Protein AF-A0A522AX74-F1 (afdb_monomer_lite)

Secondary structure (DSSP, 8-state):
-EEEEEESSHHHHHHHHHHHHHHHHHTT-TT-EEPPPEE--HHHHTSHHHHHHHHHHHHTSS-SEEEEE---TTS-HHHHHHHHHHHHHHHHTTS-EEEE--SS-TTHHHHHTGGGGTTSTTB-TT----SSTTS-S-HHHHHHTTBPTT----TT-

Sequence (157 aa):
MNIQPIVEGHGEVEALPLLLRRLGSEGGVYSLGVNSPIRRKRSELVQEGPLRKAVRLALLQQCSGILILFDCDDDCPKTLAPDIARWARSEAGGTPCEVVIPKREYEAWFLATIESLRGKRGIRNDAVSHPSPETPRDAKGQLEERMLPGSSYAPTA

Foldseek 3Di:
DEEAEEEEDPLCQPQVQVVVCVVCVVVVNNPYHYDRYHYDHPVQLQDLPSVLVNLVVSLVDPHQAYEYEYECAPHDCVVRQVVSVVSSVVSNVPRHYHYDYQQRDPLLVCLQVVCVCDPHQQFHPPQDHDPRSSPDNPSQVVSVVRGDPPGGDDSRD

Structure (mmCIF, N/CA/C/O backbone):
data_AF-A0A522AX74-F1
#
_entry.id   AF-A0A522AX74-F1
#
loop_
_atom_site.group_PDB
_atom_site.id
_atom_site.type_symbol
_atom_site.label_atom_id
_atom_site.label_alt_id
_atom_site.label_comp_id
_atom_site.label_asym_id
_atom_site.label_entity_id
_atom_site.label_seq_id
_atom_site.pdbx_PDB_ins_code
_atom_site.Cartn_x
_atom_site.Cartn_y
_atom_site.Cartn_z
_atom_site.occupancy
_atom_site.B_iso_or_equiv
_atom_site.auth_seq_id
_atom_site.auth_comp_id
_atom_site.auth_asym_id
_atom_site.auth_atom_id
_atom_site.pdbx_PDB_model_num
ATOM 1 N N . MET A 1 1 ? -19.915 -4.139 1.717 1.00 83.94 1 MET A N 1
ATOM 2 C CA . MET A 1 1 ? -18.874 -4.071 2.767 1.00 83.94 1 MET A CA 1
ATOM 3 C C . MET A 1 1 ? -17.859 -3.045 2.311 1.00 83.94 1 MET A C 1
ATOM 5 O O . MET A 1 1 ? -17.448 -3.149 1.161 1.00 83.94 1 MET A O 1
ATOM 9 N N . ASN A 1 2 ? -17.496 -2.073 3.153 1.00 94.31 2 ASN A N 1
ATOM 10 C CA . ASN A 1 2 ? -16.555 -1.019 2.762 1.00 94.31 2 ASN A CA 1
ATOM 11 C C . ASN A 1 2 ? -15.254 -1.135 3.551 1.00 94.31 2 ASN A C 1
ATOM 13 O O . ASN A 1 2 ? -15.291 -1.206 4.779 1.00 94.31 2 ASN A O 1
ATOM 17 N N . ILE A 1 3 ? -14.120 -1.122 2.858 1.00 97.38 3 ILE A N 1
ATOM 18 C CA . ILE A 1 3 ? -12.804 -0.958 3.480 1.00 97.38 3 ILE A CA 1
ATOM 19 C C . ILE A 1 3 ? -12.494 0.536 3.545 1.00 97.38 3 ILE A C 1
ATOM 21 O O . ILE A 1 3 ? -12.692 1.246 2.556 1.00 97.38 3 ILE A O 1
ATOM 25 N N . GLN A 1 4 ? -11.997 1.003 4.690 1.00 98.44 4 GLN A N 1
ATOM 26 C CA . GLN A 1 4 ? -11.427 2.337 4.850 1.00 98.44 4 GLN A CA 1
ATOM 27 C C . GLN A 1 4 ? -9.897 2.263 4.789 1.00 98.44 4 GLN A C 1
ATOM 29 O O . GLN A 1 4 ? -9.276 1.815 5.757 1.00 98.44 4 GLN A O 1
ATOM 34 N N . PRO A 1 5 ? -9.264 2.709 3.691 1.00 98.44 5 PRO A N 1
ATOM 35 C CA . PRO A 1 5 ? -7.815 2.723 3.612 1.00 98.44 5 PRO A CA 1
ATOM 36 C C . PRO A 1 5 ? -7.219 3.901 4.391 1.00 98.44 5 PRO A C 1
ATOM 38 O O . PRO A 1 5 ? -7.795 4.996 4.426 1.00 98.44 5 PRO A O 1
ATOM 41 N N . ILE A 1 6 ? -6.043 3.684 4.970 1.00 98.56 6 ILE A N 1
ATOM 42 C CA . ILE A 1 6 ? -5.129 4.710 5.475 1.00 98.56 6 ILE A CA 1
ATOM 43 C C . ILE A 1 6 ? -3.815 4.525 4.717 1.00 98.56 6 ILE A C 1
ATOM 45 O O . ILE A 1 6 ? -3.256 3.431 4.748 1.00 98.56 6 ILE A O 1
ATOM 49 N N . VAL A 1 7 ? -3.343 5.565 4.030 1.00 98.00 7 VAL A N 1
ATOM 50 C CA . VAL A 1 7 ? -2.175 5.482 3.136 1.00 98.00 7 VAL A CA 1
ATOM 51 C C . VAL A 1 7 ? -1.161 6.594 3.371 1.00 98.00 7 VAL A C 1
ATOM 53 O O . VAL A 1 7 ? -1.492 7.629 3.956 1.00 98.00 7 VAL A O 1
ATOM 56 N N . GLU A 1 8 ? 0.068 6.395 2.897 1.00 94.69 8 GLU A N 1
ATOM 57 C CA . GLU A 1 8 ? 1.145 7.378 3.019 1.00 94.69 8 GLU A CA 1
ATOM 58 C C . GLU A 1 8 ? 1.173 8.431 1.901 1.00 94.69 8 GLU A C 1
ATOM 60 O O . GLU A 1 8 ? 1.031 9.645 2.133 1.00 94.69 8 GLU A O 1
ATOM 65 N N . GLY A 1 9 ? 1.437 7.971 0.682 1.00 88.12 9 GLY A N 1
ATOM 66 C CA . GLY A 1 9 ? 1.732 8.835 -0.444 1.00 88.12 9 GLY A CA 1
ATOM 67 C C . GLY A 1 9 ? 0.476 9.261 -1.192 1.00 88.12 9 GLY A C 1
ATOM 68 O O . GLY A 1 9 ? -0.654 8.872 -0.890 1.00 88.12 9 GLY A O 1
ATOM 69 N N . HIS A 1 10 ? 0.669 10.175 -2.140 1.00 85.94 10 HIS A N 1
ATOM 70 C CA . HIS A 1 10 ? -0.421 10.655 -2.990 1.00 85.94 10 HIS A CA 1
ATOM 71 C C . HIS A 1 10 ? -0.794 9.626 -4.059 1.00 85.94 10 HIS A C 1
ATOM 73 O O . HIS A 1 10 ? -1.957 9.563 -4.440 1.00 85.94 10 HIS A O 1
ATOM 79 N N . GLY A 1 11 ? 0.163 8.807 -4.507 1.00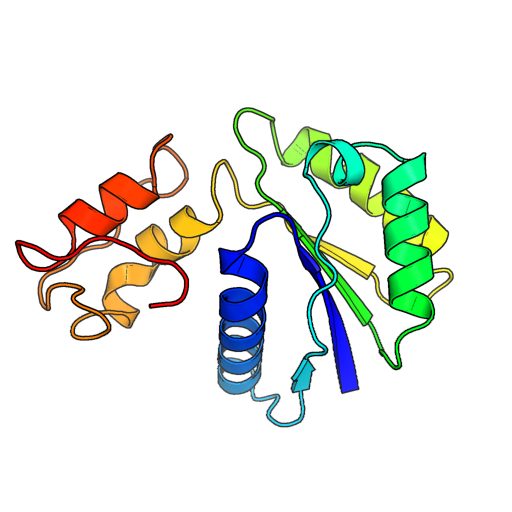 86.75 11 GLY A N 1
ATOM 80 C CA . GLY A 1 11 ? -0.090 7.776 -5.509 1.00 86.75 11 GLY A CA 1
ATOM 81 C C . GLY A 1 11 ? -1.048 6.704 -5.004 1.00 86.75 11 GLY A C 1
ATOM 82 O O . GLY A 1 11 ? -2.001 6.332 -5.684 1.00 86.75 11 GLY A O 1
ATOM 83 N N . GLU A 1 12 ? -0.863 6.274 -3.759 1.00 92.25 12 GLU A N 1
ATOM 84 C CA . GLU A 1 12 ? -1.636 5.209 -3.121 1.00 92.25 12 GLU A CA 1
ATOM 85 C C . GLU A 1 12 ? -3.087 5.631 -2.873 1.00 92.25 12 GLU A C 1
ATOM 87 O O . GLU A 1 12 ? -3.972 4.776 -2.850 1.00 92.25 12 GLU A O 1
ATOM 92 N N . VAL A 1 13 ? -3.360 6.937 -2.738 1.00 94.62 13 VAL A N 1
ATOM 93 C CA . VAL A 1 13 ? -4.732 7.461 -2.598 1.00 94.62 13 VAL A CA 1
ATOM 94 C C . VAL A 1 13 ? -5.600 7.052 -3.788 1.00 94.62 13 VAL A C 1
ATOM 96 O O . VAL A 1 13 ? -6.776 6.736 -3.609 1.00 94.62 13 VAL A O 1
ATOM 99 N N . GLU A 1 14 ? -5.030 7.015 -4.990 1.00 91.12 14 GLU A N 1
ATOM 100 C CA . GLU A 1 14 ? -5.756 6.640 -6.204 1.00 91.12 14 GLU A CA 1
ATOM 101 C C . GLU A 1 14 ? -5.488 5.185 -6.610 1.00 91.12 14 GLU A C 1
ATOM 103 O O . GLU A 1 14 ? -6.415 4.469 -7.000 1.00 91.12 14 GLU A O 1
ATOM 108 N N . ALA A 1 15 ? -4.247 4.712 -6.465 1.00 90.69 15 ALA A N 1
ATOM 109 C CA . ALA A 1 15 ? -3.838 3.383 -6.909 1.00 90.69 15 ALA A CA 1
ATOM 110 C C . ALA A 1 15 ? -4.367 2.252 -6.011 1.00 90.69 15 ALA A C 1
ATOM 112 O O . ALA A 1 15 ? -4.811 1.219 -6.522 1.00 90.69 15 ALA A O 1
ATOM 113 N N . LEU A 1 16 ? -4.365 2.421 -4.681 1.00 94.31 16 LEU A N 1
ATOM 114 C CA . LEU A 1 16 ? -4.769 1.351 -3.761 1.00 94.31 16 LEU A CA 1
ATOM 115 C C . LEU A 1 16 ? -6.249 0.959 -3.924 1.00 94.31 16 LEU A C 1
ATOM 117 O O . LEU A 1 16 ? -6.533 -0.240 -3.985 1.00 94.31 16 LEU A O 1
ATOM 121 N N . PRO A 1 17 ? -7.211 1.896 -4.065 1.00 94.75 17 PRO A N 1
ATOM 122 C CA . PRO A 1 17 ? -8.593 1.524 -4.358 1.00 94.75 17 PRO A CA 1
ATOM 123 C C . PRO A 1 17 ? -8.758 0.701 -5.64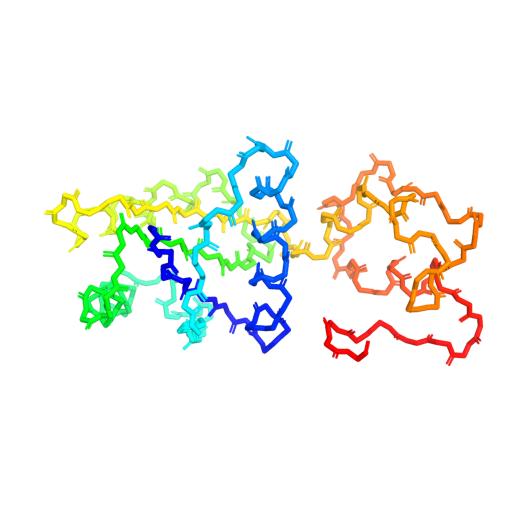0 1.00 94.75 17 PRO A C 1
ATOM 125 O O . PRO A 1 17 ? -9.603 -0.194 -5.681 1.00 94.75 17 PRO A O 1
ATOM 128 N N . LEU A 1 18 ? -7.963 0.973 -6.681 1.00 92.38 18 LEU A N 1
ATOM 129 C CA . LEU A 1 18 ? -7.983 0.192 -7.921 1.00 92.38 18 LEU A CA 1
ATOM 130 C C . LEU A 1 18 ? -7.427 -1.218 -7.698 1.00 92.38 18 LEU A C 1
ATOM 132 O O . LEU A 1 18 ? -8.051 -2.188 -8.134 1.00 92.38 18 LEU A O 1
ATOM 136 N N . LEU A 1 19 ? -6.313 -1.338 -6.969 1.00 91.88 19 LEU A N 1
ATOM 137 C CA . LEU A 1 19 ? -5.730 -2.631 -6.613 1.00 91.88 19 LEU A CA 1
ATOM 138 C C . LEU A 1 19 ? -6.713 -3.483 -5.802 1.00 91.88 19 LEU A C 1
ATOM 140 O O . LEU A 1 19 ? -6.958 -4.633 -6.154 1.00 91.88 19 LEU A O 1
ATOM 144 N N . LEU A 1 20 ? -7.334 -2.920 -4.762 1.00 94.38 20 LEU A N 1
ATOM 145 C CA . LEU A 1 20 ? -8.284 -3.651 -3.918 1.00 94.38 20 LEU A CA 1
ATOM 146 C C . LEU A 1 20 ? -9.509 -4.136 -4.697 1.00 94.38 20 LEU A C 1
ATOM 148 O O . LEU A 1 20 ? -9.953 -5.261 -4.489 1.00 94.38 20 LEU A O 1
ATOM 152 N N . ARG A 1 21 ? -10.041 -3.329 -5.623 1.00 93.50 21 ARG A N 1
ATOM 153 C CA . ARG A 1 21 ? -11.151 -3.759 -6.492 1.00 93.50 21 ARG A CA 1
ATOM 154 C C . ARG A 1 21 ? -10.731 -4.881 -7.437 1.00 93.50 21 ARG A C 1
ATOM 156 O O . ARG A 1 21 ? -11.502 -5.817 -7.632 1.00 93.50 21 ARG A O 1
ATOM 163 N N . ARG A 1 22 ? -9.516 -4.814 -7.995 1.00 90.75 22 ARG A N 1
ATOM 164 C CA . ARG A 1 22 ? -8.965 -5.880 -8.842 1.00 90.75 22 ARG A CA 1
ATOM 165 C C . ARG A 1 22 ? -8.793 -7.179 -8.053 1.00 90.75 22 ARG A C 1
ATOM 167 O O . ARG A 1 22 ? -9.305 -8.201 -8.492 1.00 90.75 22 ARG A O 1
ATOM 174 N N . LEU A 1 23 ? -8.171 -7.125 -6.874 1.00 91.56 23 LEU A N 1
ATOM 175 C CA . LEU A 1 23 ? -8.004 -8.285 -5.990 1.00 91.56 23 LEU A CA 1
ATOM 176 C C . LEU A 1 23 ? -9.352 -8.850 -5.526 1.00 91.56 23 LEU A C 1
ATOM 178 O O . LEU A 1 23 ? -9.537 -10.062 -5.507 1.00 91.56 23 LEU A O 1
ATOM 182 N N . GLY A 1 24 ? -10.317 -7.983 -5.206 1.00 93.31 24 GLY A N 1
ATOM 183 C CA . GLY A 1 24 ? -11.687 -8.388 -4.898 1.00 93.31 24 GLY A CA 1
ATOM 184 C C . GLY A 1 24 ? -12.318 -9.158 -6.056 1.00 93.31 24 GLY A C 1
ATOM 185 O O . GLY A 1 24 ? -12.803 -10.265 -5.857 1.00 93.31 24 GLY A O 1
ATOM 186 N N . SER A 1 25 ? -12.236 -8.627 -7.279 1.00 92.88 25 SER A N 1
ATOM 187 C CA . SER A 1 25 ? -12.737 -9.299 -8.484 1.00 92.88 25 SER A CA 1
ATOM 188 C C . SER A 1 25 ? -12.041 -10.636 -8.756 1.00 92.88 25 SER A C 1
ATOM 190 O O . SER A 1 25 ? -12.714 -11.601 -9.112 1.00 92.88 25 SER A O 1
ATOM 192 N N . GLU A 1 26 ? -10.716 -10.709 -8.600 1.00 91.25 26 GLU A N 1
ATOM 193 C CA . GLU A 1 26 ? -9.940 -11.950 -8.755 1.00 91.25 26 GLU A CA 1
ATOM 194 C C . GLU A 1 26 ? -10.321 -12.990 -7.683 1.00 91.25 26 GLU A C 1
ATOM 196 O O . GLU A 1 26 ? -10.392 -14.181 -7.975 1.00 91.25 26 GLU A O 1
ATOM 201 N N . GLY A 1 27 ? -10.654 -12.543 -6.468 1.00 92.75 27 GLY A N 1
ATOM 202 C CA . GLY A 1 27 ? -11.159 -13.378 -5.375 1.00 92.75 27 GLY A CA 1
ATOM 203 C C . GLY A 1 27 ? -12.670 -13.657 -5.399 1.00 92.75 27 GLY A C 1
ATOM 204 O O . GLY A 1 27 ? -13.185 -14.231 -4.441 1.00 92.75 27 GLY A O 1
ATOM 205 N N . GLY A 1 28 ? -13.403 -13.237 -6.438 1.00 94.56 28 GLY A N 1
ATOM 206 C CA . GLY A 1 28 ? -14.857 -13.439 -6.555 1.00 94.56 28 GLY A CA 1
ATOM 207 C C . GLY A 1 28 ? -15.725 -12.523 -5.674 1.00 94.56 28 GLY A C 1
ATOM 208 O O . GLY A 1 28 ? -16.925 -12.752 -5.525 1.00 94.56 28 GLY A O 1
ATOM 209 N N . VAL A 1 29 ? -15.145 -11.472 -5.091 1.00 93.25 29 VAL A N 1
ATOM 210 C CA . VAL A 1 29 ? -15.820 -10.470 -4.253 1.00 93.25 29 VAL A CA 1
ATOM 211 C C . VAL A 1 29 ? -16.076 -9.193 -5.058 1.00 93.25 29 VAL A C 1
ATOM 213 O O . VAL A 1 29 ? -15.276 -8.259 -5.073 1.00 93.25 29 VAL A O 1
ATOM 216 N N . TYR A 1 30 ? -17.238 -9.123 -5.706 1.00 90.31 30 TYR A N 1
ATOM 217 C CA . TYR A 1 30 ? -17.598 -8.002 -6.588 1.00 90.31 30 TYR A CA 1
ATOM 218 C C . TYR A 1 30 ? -18.257 -6.814 -5.871 1.00 90.31 30 TYR A C 1
ATOM 220 O O . TYR A 1 30 ? -18.274 -5.704 -6.392 1.00 90.31 30 TYR A O 1
ATOM 228 N N . SER A 1 31 ? -18.787 -7.019 -4.662 1.00 90.62 31 SER A N 1
ATOM 229 C CA . SER A 1 31 ? -19.463 -5.982 -3.864 1.00 90.62 31 SER A CA 1
ATOM 230 C C . SER A 1 31 ? -18.529 -5.260 -2.883 1.00 90.62 31 SER A C 1
ATOM 232 O O . SER A 1 31 ? -18.982 -4.744 -1.852 1.00 90.62 31 SER A O 1
ATOM 234 N N . LEU A 1 32 ? -17.217 -5.295 -3.138 1.00 92.38 32 LEU A N 1
ATOM 235 C CA . LEU A 1 32 ? -16.222 -4.650 -2.291 1.00 92.38 32 LEU A CA 1
ATOM 236 C C . LEU A 1 32 ? -16.232 -3.136 -2.530 1.00 92.38 32 LEU A C 1
ATOM 238 O O . LEU A 1 32 ? -15.753 -2.646 -3.552 1.00 92.38 32 LEU A O 1
ATOM 242 N N . GLY A 1 33 ? -16.762 -2.391 -1.564 1.00 95.31 33 GLY A N 1
ATOM 243 C CA . GLY A 1 33 ? -16.615 -0.944 -1.523 1.00 95.31 33 GLY A CA 1
ATOM 244 C C . GLY A 1 33 ? -15.256 -0.561 -0.946 1.00 95.31 33 GLY A C 1
ATOM 245 O O . GLY A 1 33 ? -14.761 -1.183 -0.005 1.00 95.31 33 GLY A O 1
ATOM 246 N N . VAL A 1 34 ? -14.653 0.486 -1.497 1.00 96.62 34 VAL A N 1
ATOM 247 C CA . VAL A 1 34 ? -13.424 1.081 -0.964 1.00 96.62 34 VAL A CA 1
ATOM 248 C C . VAL A 1 34 ? -13.674 2.572 -0.823 1.00 96.62 34 VAL A C 1
ATOM 250 O O . VAL A 1 34 ? -13.946 3.242 -1.822 1.00 96.62 34 VAL A O 1
ATOM 253 N N . ASN A 1 35 ? -13.627 3.062 0.414 1.00 97.56 35 ASN A N 1
ATOM 254 C CA . ASN A 1 35 ? -13.791 4.479 0.720 1.00 97.56 35 ASN A CA 1
ATOM 255 C C . ASN A 1 35 ? -12.566 5.276 0.247 1.00 97.56 35 ASN A C 1
ATOM 257 O O . ASN A 1 35 ? -11.491 4.713 0.024 1.00 97.56 35 ASN A O 1
ATOM 261 N N . SER A 1 36 ? -12.707 6.600 0.151 1.00 96.31 36 SER A N 1
ATOM 262 C CA . SER A 1 36 ? -11.575 7.492 -0.120 1.00 96.31 36 SER A CA 1
ATOM 263 C C . SER A 1 36 ? -10.485 7.313 0.949 1.00 96.31 36 SER A C 1
ATOM 265 O O . SER A 1 36 ? -10.792 7.444 2.140 1.00 96.31 36 SER A O 1
ATOM 267 N N . PRO A 1 37 ? -9.230 7.006 0.567 1.00 98.06 37 PRO A N 1
ATOM 268 C CA . PRO A 1 37 ? -8.155 6.799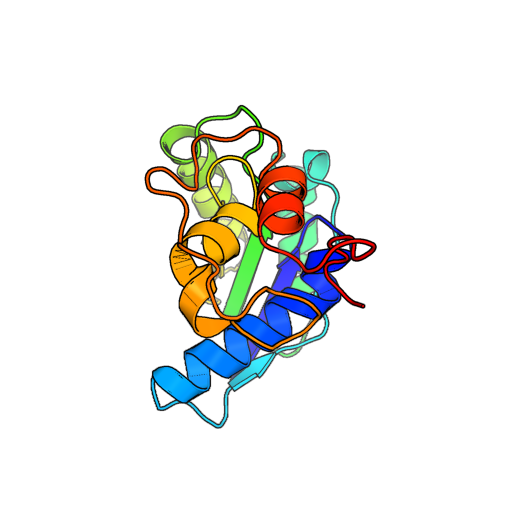 1.531 1.00 98.06 37 PRO A CA 1
ATOM 269 C C . PRO A 1 37 ? -7.882 8.020 2.414 1.00 98.06 37 PRO A C 1
ATOM 271 O O . PRO A 1 37 ? -7.866 9.160 1.951 1.00 98.06 37 PRO A O 1
ATOM 274 N N . ILE A 1 38 ? -7.604 7.775 3.694 1.00 98.19 38 ILE A N 1
ATOM 275 C CA . ILE A 1 38 ? -7.104 8.796 4.617 1.00 98.19 38 ILE A CA 1
ATOM 276 C C . ILE A 1 38 ? -5.588 8.856 4.464 1.00 98.19 38 ILE A C 1
ATOM 278 O O . ILE A 1 38 ? -4.885 7.922 4.844 1.00 98.19 38 ILE A O 1
ATOM 282 N N . ARG A 1 39 ? -5.070 9.971 3.947 1.00 97.81 39 ARG A N 1
ATOM 283 C CA . ARG A 1 39 ? -3.624 10.160 3.808 1.00 97.81 39 ARG A CA 1
ATOM 284 C C . ARG A 1 39 ? -2.981 10.647 5.112 1.00 97.81 39 ARG A C 1
ATOM 286 O O . ARG A 1 39 ? -3.480 11.584 5.751 1.00 97.81 39 ARG A O 1
ATOM 293 N N . ARG A 1 40 ? -1.861 10.041 5.500 1.00 97.81 40 ARG A N 1
ATOM 294 C CA . ARG A 1 40 ? -1.013 10.431 6.643 1.00 97.81 40 ARG A CA 1
ATOM 295 C C . ARG A 1 40 ? 0.451 10.331 6.259 1.00 97.81 40 ARG A C 1
ATOM 297 O O . ARG A 1 40 ? 0.798 9.554 5.391 1.00 97.81 40 ARG A O 1
ATOM 304 N N . LYS A 1 41 ? 1.331 11.110 6.878 1.00 96.25 41 LYS A N 1
ATOM 305 C CA . LYS A 1 41 ? 2.772 10.959 6.628 1.00 96.25 41 LYS A CA 1
ATOM 306 C C . LYS A 1 41 ? 3.271 9.667 7.271 1.00 96.25 41 LYS A C 1
ATOM 308 O O . LYS A 1 41 ? 2.805 9.310 8.354 1.00 96.25 41 LYS A O 1
ATOM 313 N N . ARG A 1 42 ? 4.303 9.043 6.698 1.00 94.50 42 ARG A N 1
ATOM 314 C CA . ARG A 1 42 ? 4.989 7.896 7.313 1.00 94.50 42 ARG A CA 1
ATOM 315 C C . ARG A 1 42 ? 5.362 8.137 8.767 1.00 94.50 42 ARG A C 1
ATOM 317 O O . ARG A 1 42 ? 5.069 7.317 9.627 1.00 94.50 42 ARG A O 1
ATOM 324 N N . SER A 1 43 ? 5.929 9.312 9.052 1.00 95.25 43 SER A N 1
ATOM 325 C CA . SER A 1 43 ? 6.330 9.729 10.401 1.00 95.25 43 SER A CA 1
ATOM 326 C C . SER A 1 43 ? 5.186 9.697 11.419 1.00 95.25 43 SER A C 1
ATOM 328 O O . SER A 1 43 ? 5.442 9.590 12.611 1.00 95.25 43 SER A O 1
ATOM 330 N N . GLU A 1 44 ? 3.935 9.817 10.969 1.00 96.75 44 GLU A N 1
ATOM 331 C CA . GLU A 1 44 ? 2.747 9.690 11.815 1.00 96.75 44 GLU A CA 1
ATOM 332 C C . GLU A 1 44 ? 2.318 8.223 11.957 1.00 96.75 44 GLU A C 1
ATOM 334 O O . GLU A 1 44 ? 1.937 7.797 13.042 1.00 96.75 44 GLU A O 1
ATOM 339 N N . LEU A 1 45 ? 2.396 7.435 10.882 1.00 97.00 45 LEU A N 1
ATOM 340 C CA . LEU A 1 45 ? 1.973 6.030 10.876 1.00 97.00 45 LEU A CA 1
ATOM 341 C C . LEU A 1 45 ? 2.893 5.119 11.699 1.00 97.00 45 LEU A C 1
ATOM 343 O O . LEU A 1 45 ? 2.425 4.138 12.272 1.00 97.00 45 LEU A O 1
ATOM 347 N N . VAL A 1 46 ? 4.175 5.472 11.822 1.00 96.38 46 VAL A N 1
ATOM 348 C CA . VAL A 1 46 ? 5.154 4.736 12.644 1.00 96.38 46 VAL A CA 1
ATOM 349 C C . VAL A 1 46 ? 5.162 5.158 14.120 1.00 96.38 46 VAL A C 1
ATOM 351 O O . VAL A 1 46 ? 5.969 4.661 14.900 1.00 96.38 46 VAL A O 1
ATOM 354 N N . GLN A 1 47 ? 4.274 6.070 14.528 1.00 97.19 47 GLN A N 1
ATOM 355 C CA . GLN A 1 47 ? 4.149 6.525 15.913 1.00 97.19 47 GLN A CA 1
ATOM 356 C C . GLN A 1 47 ? 2.777 6.161 16.480 1.00 97.19 47 GLN A C 1
ATOM 358 O O . GLN A 1 47 ? 1.748 6.490 15.896 1.00 97.19 47 GLN A O 1
ATOM 363 N N . GLU A 1 48 ? 2.748 5.556 17.669 1.00 97.88 48 GLU A N 1
ATOM 364 C CA . GLU A 1 48 ? 1.511 5.062 18.285 1.00 97.88 48 GLU A CA 1
ATOM 365 C C . GLU A 1 48 ? 0.413 6.133 18.395 1.00 97.88 48 GLU A C 1
ATOM 367 O O . GLU A 1 48 ? -0.721 5.916 17.971 1.00 97.88 48 GLU A O 1
ATOM 372 N N . GLY A 1 49 ? 0.730 7.305 18.951 1.00 98.44 49 GLY A N 1
ATOM 373 C CA . GLY A 1 49 ? -0.255 8.365 19.182 1.00 98.44 49 GLY A CA 1
ATOM 374 C C . GLY A 1 49 ? -0.927 8.862 17.891 1.00 98.44 49 GLY A C 1
ATOM 375 O O . GLY A 1 49 ? -2.159 8.835 17.800 1.00 98.44 49 GLY A O 1
ATOM 376 N N . PRO A 1 50 ? -0.160 9.332 16.889 1.00 98.44 50 PRO A N 1
ATOM 377 C CA . PRO A 1 50 ? -0.713 9.747 15.602 1.00 98.44 50 PRO A CA 1
ATOM 378 C C . PRO A 1 50 ? -1.398 8.611 14.823 1.00 98.44 50 PRO A C 1
ATOM 380 O O . PRO A 1 50 ? -2.477 8.841 14.273 1.00 98.44 50 PRO A O 1
ATOM 383 N N . LEU A 1 51 ? -0.861 7.385 14.843 1.00 98.56 51 LEU A N 1
ATOM 384 C CA . LEU A 1 51 ? -1.507 6.212 14.242 1.00 98.56 51 LEU A CA 1
ATOM 385 C C . LEU A 1 51 ? -2.894 5.964 14.846 1.00 98.56 51 LEU A C 1
ATOM 387 O O . LEU A 1 51 ? -3.877 5.848 14.115 1.00 98.56 51 LEU A O 1
ATOM 391 N N . ARG A 1 52 ? -3.007 5.958 16.180 1.00 98.56 52 ARG A N 1
ATOM 392 C CA . ARG A 1 52 ? -4.295 5.804 16.873 1.00 98.56 52 ARG A CA 1
ATOM 393 C C . ARG A 1 52 ? -5.291 6.890 16.462 1.00 98.56 52 ARG A C 1
ATOM 395 O O . ARG A 1 52 ? -6.461 6.602 16.230 1.00 98.56 52 ARG A O 1
ATOM 402 N N . LYS A 1 53 ? -4.841 8.140 16.298 1.00 98.44 53 LYS A N 1
ATOM 403 C CA . LYS A 1 53 ? -5.696 9.227 15.779 1.00 98.44 53 LYS A CA 1
ATOM 404 C C . LYS A 1 53 ? -6.183 8.951 14.352 1.00 98.44 53 LYS A C 1
ATOM 406 O O . LYS A 1 53 ? -7.335 9.252 14.047 1.00 98.44 53 LYS A O 1
ATOM 411 N N . ALA A 1 54 ? -5.339 8.389 13.485 1.00 98.50 54 ALA A N 1
ATOM 412 C CA . ALA A 1 54 ? -5.733 8.010 12.129 1.00 98.50 54 ALA A CA 1
ATOM 413 C C . ALA A 1 54 ? -6.772 6.876 12.131 1.00 98.50 54 ALA A C 1
ATOM 415 O O . ALA A 1 54 ? -7.775 6.975 11.426 1.00 98.50 54 ALA A O 1
ATOM 416 N N . VAL A 1 55 ? -6.591 5.861 12.984 1.00 98.62 55 VAL A N 1
ATOM 417 C CA . VAL A 1 55 ? -7.561 4.767 13.163 1.00 98.62 55 VAL A CA 1
ATOM 418 C C . VAL A 1 55 ? -8.897 5.291 13.691 1.00 98.62 55 VAL A C 1
ATOM 420 O O . VAL A 1 55 ? -9.935 4.960 13.129 1.00 98.62 55 VAL A O 1
ATOM 423 N N . ARG A 1 56 ? -8.899 6.188 14.686 1.00 98.50 56 ARG A N 1
ATOM 424 C CA . ARG A 1 56 ? -10.132 6.848 15.157 1.00 98.50 56 ARG A CA 1
ATOM 425 C C . ARG A 1 56 ? -10.862 7.573 14.033 1.00 98.50 56 ARG A C 1
ATOM 427 O O . ARG A 1 56 ? -12.073 7.448 13.920 1.00 98.50 56 ARG A O 1
ATOM 434 N N . LEU A 1 57 ? -10.136 8.304 13.185 1.00 98.31 57 LEU A N 1
ATOM 435 C CA . LEU A 1 57 ? -10.741 8.980 12.038 1.00 98.31 57 LEU A CA 1
ATOM 436 C C . LEU A 1 57 ? -11.344 7.985 11.036 1.00 98.31 57 LEU A C 1
ATOM 438 O O . LEU A 1 57 ? -12.407 8.261 10.484 1.00 98.31 57 LEU A O 1
ATOM 442 N N . ALA A 1 58 ? -10.689 6.842 10.821 1.00 98.25 58 ALA A N 1
ATOM 443 C CA . ALA A 1 58 ? -11.198 5.777 9.964 1.00 98.25 58 ALA A CA 1
ATOM 444 C C . ALA A 1 58 ? -12.469 5.126 10.531 1.00 98.25 58 ALA A C 1
ATOM 446 O O . ALA A 1 58 ? -13.401 4.880 9.774 1.00 98.25 58 ALA A O 1
ATOM 447 N N . LEU A 1 59 ? -12.554 4.932 11.850 1.00 97.94 59 LEU A N 1
ATOM 448 C CA . LEU A 1 59 ? -13.755 4.418 12.523 1.00 97.94 59 LEU A CA 1
ATOM 449 C C . LEU A 1 59 ? -14.961 5.365 12.425 1.00 97.94 59 LEU A C 1
ATOM 451 O O . LEU A 1 59 ? -16.099 4.912 12.491 1.00 97.94 59 LEU A O 1
ATOM 455 N N . LEU A 1 60 ? -14.730 6.672 12.254 1.00 97.44 60 LEU A N 1
ATOM 456 C CA . LEU A 1 60 ? -15.803 7.636 11.976 1.00 97.44 60 LEU A CA 1
ATOM 457 C C . LEU A 1 60 ? -16.343 7.521 10.541 1.00 97.44 60 LEU A C 1
ATOM 459 O O . LEU A 1 60 ? -17.386 8.095 10.234 1.00 97.44 60 LEU A O 1
ATOM 463 N N . GLN A 1 61 ? -15.643 6.804 9.658 1.00 96.38 61 GLN A N 1
ATOM 464 C CA . GLN A 1 61 ? -16.123 6.509 8.314 1.00 96.38 61 GLN A CA 1
ATOM 465 C C . GLN A 1 61 ? -17.023 5.275 8.358 1.00 96.38 61 GLN A C 1
ATOM 467 O O . GLN A 1 61 ? -16.764 4.326 9.098 1.00 96.38 61 GLN A O 1
ATOM 472 N N . GLN A 1 62 ? -18.060 5.245 7.519 1.00 92.25 62 GLN A N 1
ATOM 473 C CA . GLN A 1 62 ? -18.866 4.039 7.336 1.00 92.25 62 GLN A CA 1
ATOM 474 C C . GLN A 1 62 ? -18.008 2.950 6.674 1.00 92.25 62 GLN A C 1
ATOM 476 O O . GLN A 1 62 ? -17.835 2.919 5.453 1.00 92.25 62 GLN A O 1
ATOM 481 N N . CYS A 1 63 ? -17.431 2.074 7.494 1.00 96.00 63 CYS A N 1
ATOM 482 C CA . CYS A 1 63 ? -16.578 0.977 7.063 1.00 96.00 63 CYS A CA 1
ATOM 483 C C . CYS A 1 63 ? -16.839 -0.289 7.884 1.00 96.00 63 CYS A C 1
ATOM 485 O O . CYS A 1 63 ? -17.391 -0.256 8.980 1.00 96.00 63 CYS A O 1
ATOM 487 N N . SER A 1 64 ? -16.465 -1.426 7.313 1.00 96.06 64 SER A N 1
ATOM 488 C CA . SER A 1 64 ? -16.520 -2.744 7.952 1.00 96.06 64 SER A CA 1
ATOM 489 C C . SER A 1 64 ? -15.120 -3.292 8.244 1.00 96.06 64 SER A C 1
ATOM 491 O O . SER A 1 64 ? -14.989 -4.399 8.754 1.00 96.06 64 SER A O 1
ATOM 493 N N . GLY A 1 65 ? -14.082 -2.541 7.873 1.00 97.69 65 GLY A N 1
ATOM 494 C CA . GLY A 1 65 ? -12.686 -2.886 8.074 1.00 97.69 65 GLY A CA 1
ATOM 495 C C . GLY A 1 65 ? -11.770 -1.733 7.676 1.00 97.69 65 GLY A C 1
ATOM 496 O O . GLY A 1 65 ? -12.124 -0.900 6.837 1.00 97.69 65 GLY A O 1
ATOM 497 N N . ILE A 1 66 ? -10.592 -1.694 8.284 1.00 98.62 66 ILE A N 1
ATOM 498 C CA . ILE A 1 66 ? -9.552 -0.692 8.060 1.00 98.62 66 ILE A CA 1
ATOM 499 C C . ILE A 1 66 ? -8.337 -1.398 7.461 1.00 98.62 66 ILE A C 1
ATOM 501 O O . ILE A 1 66 ? -7.922 -2.450 7.950 1.00 98.62 66 ILE A O 1
ATOM 505 N N . LEU A 1 67 ? -7.764 -0.810 6.413 1.00 98.44 67 LEU A N 1
ATOM 506 C CA . LEU A 1 67 ? -6.508 -1.268 5.827 1.00 98.44 67 LEU A CA 1
ATOM 507 C C . LEU A 1 67 ? -5.490 -0.136 5.884 1.00 98.44 67 LEU A C 1
ATOM 509 O O . LEU A 1 67 ? -5.694 0.911 5.275 1.00 98.44 67 LEU A O 1
ATOM 513 N N . ILE A 1 68 ? -4.396 -0.345 6.601 1.00 98.44 68 ILE A N 1
ATOM 514 C CA . ILE A 1 68 ? -3.294 0.610 6.695 1.00 98.44 68 ILE A CA 1
ATOM 515 C C . ILE A 1 68 ? -2.184 0.131 5.766 1.00 98.44 68 ILE A C 1
ATOM 517 O O . ILE A 1 68 ? -1.700 -0.986 5.936 1.00 98.44 68 ILE A O 1
ATOM 521 N N . LEU A 1 69 ? -1.793 0.958 4.797 1.00 97.56 69 LEU A N 1
ATOM 522 C CA . LEU A 1 69 ? -0.728 0.651 3.847 1.00 97.56 69 LEU A CA 1
ATOM 523 C C . LEU A 1 69 ? 0.259 1.808 3.741 1.00 97.56 69 LEU A C 1
ATOM 525 O O . LEU A 1 69 ? -0.130 2.929 3.428 1.00 97.56 69 LEU A O 1
ATOM 529 N N . PHE A 1 70 ? 1.533 1.540 3.989 1.00 96.50 70 PHE A N 1
ATOM 530 C CA . PHE A 1 70 ? 2.598 2.525 3.817 1.00 96.50 70 PHE A CA 1
ATOM 531 C C . PHE A 1 70 ? 3.946 1.835 3.639 1.00 96.50 70 PHE A C 1
ATOM 533 O O . PHE A 1 70 ? 4.102 0.673 4.019 1.00 96.50 70 PHE A O 1
ATOM 540 N N . ASP A 1 71 ? 4.907 2.564 3.091 1.00 93.56 71 ASP A N 1
ATOM 541 C CA . ASP A 1 71 ? 6.182 2.012 2.665 1.00 93.56 71 ASP A CA 1
ATOM 542 C C . ASP A 1 71 ? 7.130 1.771 3.842 1.00 93.56 71 ASP A C 1
ATOM 544 O O . ASP A 1 71 ? 7.235 2.554 4.797 1.00 93.56 71 ASP A O 1
ATOM 548 N N . CYS A 1 72 ? 7.843 0.640 3.799 1.00 91.62 72 CYS A N 1
ATOM 549 C CA . CYS A 1 72 ? 8.816 0.349 4.844 1.00 91.62 72 CYS A CA 1
ATOM 550 C C . CYS A 1 72 ? 10.055 1.243 4.740 1.00 91.62 72 CYS A C 1
ATOM 552 O O . CYS A 1 72 ? 10.720 1.444 5.756 1.00 91.62 72 CYS A O 1
ATOM 554 N N . ASP A 1 73 ? 10.371 1.765 3.552 1.00 88.50 73 ASP A N 1
ATOM 555 C CA . ASP A 1 73 ? 11.660 2.374 3.227 1.00 88.50 73 ASP A CA 1
ATOM 556 C C . ASP A 1 73 ? 12.825 1.432 3.608 1.00 88.50 73 ASP A C 1
ATOM 558 O O . ASP A 1 73 ? 12.852 0.246 3.259 1.00 88.50 73 ASP A O 1
ATOM 562 N N . ASP A 1 74 ? 13.802 1.938 4.356 1.00 86.44 74 ASP A N 1
ATOM 563 C CA . ASP A 1 74 ? 14.970 1.178 4.791 1.00 86.44 74 ASP A CA 1
ATOM 564 C C . ASP A 1 74 ? 14.740 0.386 6.092 1.00 86.44 74 ASP A C 1
ATOM 566 O O . ASP A 1 74 ? 15.606 -0.398 6.487 1.00 86.44 74 ASP A O 1
ATOM 570 N N . ASP A 1 75 ? 13.572 0.518 6.734 1.00 88.69 75 ASP A N 1
ATOM 571 C CA . ASP A 1 75 ? 13.243 -0.263 7.928 1.00 88.69 75 ASP A CA 1
ATOM 572 C C . ASP A 1 75 ? 12.984 -1.747 7.594 1.00 88.69 75 ASP A C 1
ATOM 574 O O . ASP A 1 75 ? 12.886 -2.191 6.441 1.00 88.69 75 ASP A O 1
ATOM 578 N N . CYS A 1 76 ? 12.898 -2.575 8.638 1.00 89.31 76 CYS A N 1
ATOM 579 C CA . CYS A 1 76 ? 12.538 -3.982 8.512 1.00 89.31 76 CYS A CA 1
ATOM 580 C C . CYS A 1 76 ? 11.038 -4.178 8.791 1.00 89.31 76 CYS A C 1
ATOM 582 O O . CYS A 1 76 ? 10.624 -4.017 9.943 1.00 89.31 76 CYS A O 1
ATOM 584 N N . PRO A 1 77 ? 10.220 -4.611 7.808 1.00 89.88 77 PRO A N 1
ATOM 585 C CA . PRO A 1 77 ? 8.777 -4.751 8.005 1.00 89.88 77 PRO A CA 1
ATOM 586 C C . PRO A 1 77 ? 8.457 -5.838 9.036 1.00 89.88 77 PRO A C 1
ATOM 588 O O . PRO A 1 77 ? 7.520 -5.691 9.811 1.00 89.88 77 PRO A O 1
ATOM 591 N N . LYS A 1 78 ? 9.293 -6.883 9.136 1.00 92.25 78 LYS A N 1
ATOM 592 C CA . LYS A 1 78 ? 9.186 -7.924 10.172 1.00 92.25 78 LYS A CA 1
ATOM 593 C C . LYS A 1 78 ? 9.278 -7.355 11.593 1.00 92.25 78 LYS A C 1
ATOM 595 O O . LYS A 1 78 ? 8.659 -7.902 12.499 1.00 92.25 78 LYS A O 1
ATOM 600 N N . THR A 1 79 ? 10.058 -6.294 11.784 1.00 93.25 79 THR A N 1
ATOM 601 C CA . THR A 1 79 ? 10.236 -5.644 13.089 1.00 93.25 79 THR A CA 1
ATOM 602 C C . THR A 1 79 ? 9.185 -4.561 13.315 1.00 93.25 79 THR A C 1
ATOM 604 O O . THR A 1 79 ? 8.652 -4.456 14.412 1.00 93.25 79 THR A O 1
ATOM 607 N N . LEU A 1 80 ? 8.860 -3.785 12.278 1.00 93.44 80 LEU A N 1
ATOM 608 C CA . LEU A 1 80 ? 7.973 -2.625 12.368 1.00 93.44 80 LEU A CA 1
ATOM 609 C C . LEU A 1 80 ? 6.479 -3.000 12.395 1.00 93.44 80 LEU A C 1
ATOM 611 O O . LEU A 1 80 ? 5.707 -2.440 13.173 1.00 93.44 80 LEU A O 1
ATOM 615 N N . ALA A 1 81 ? 6.055 -3.957 11.563 1.00 94.69 81 ALA A N 1
ATOM 616 C CA . ALA A 1 81 ? 4.644 -4.308 11.402 1.00 94.69 81 ALA A CA 1
ATOM 617 C C . ALA A 1 81 ? 3.967 -4.815 12.691 1.00 94.69 81 ALA A C 1
ATOM 619 O O . ALA A 1 81 ? 2.830 -4.405 12.932 1.00 94.69 81 ALA A O 1
ATOM 620 N N . PRO A 1 82 ? 4.600 -5.656 13.541 1.00 96.50 82 PRO A N 1
ATOM 621 C CA . PRO A 1 82 ? 3.956 -6.157 14.756 1.00 96.50 82 PRO A CA 1
ATOM 622 C C . PRO A 1 82 ? 3.514 -5.055 15.726 1.00 96.50 82 PRO A C 1
ATOM 624 O O . PRO A 1 82 ? 2.400 -5.117 16.250 1.00 96.50 82 PRO A O 1
ATOM 627 N N . ASP A 1 83 ? 4.350 -4.036 15.947 1.00 96.31 83 ASP A N 1
ATOM 628 C CA . ASP A 1 83 ? 4.026 -2.938 16.863 1.00 96.31 83 ASP A CA 1
ATOM 629 C C . ASP A 1 83 ? 2.875 -2.081 16.322 1.00 96.31 83 ASP A C 1
ATOM 631 O O . ASP A 1 83 ? 1.916 -1.800 17.045 1.00 96.31 83 ASP A O 1
ATOM 635 N N . ILE A 1 84 ? 2.916 -1.749 15.030 1.00 97.69 84 ILE A N 1
ATOM 636 C CA . ILE A 1 84 ? 1.878 -0.955 14.361 1.00 97.69 84 ILE A CA 1
ATOM 637 C C . ILE A 1 84 ? 0.555 -1.717 14.320 1.00 97.69 84 ILE A C 1
ATOM 639 O O . ILE A 1 84 ? -0.485 -1.156 14.666 1.00 97.69 84 ILE A O 1
ATOM 643 N N . ALA A 1 85 ? 0.580 -3.006 13.974 1.00 97.94 85 ALA A N 1
ATOM 644 C CA . ALA A 1 85 ? -0.605 -3.855 13.981 1.00 97.94 85 ALA A CA 1
ATOM 645 C C . ALA A 1 85 ? -1.213 -3.960 15.385 1.00 97.94 85 ALA A C 1
ATOM 647 O O . ALA A 1 85 ? -2.430 -3.852 15.533 1.00 97.94 85 ALA A O 1
ATOM 648 N N . ARG A 1 86 ? -0.386 -4.106 16.431 1.00 98.12 86 ARG A N 1
ATOM 649 C CA . ARG A 1 86 ? -0.855 -4.125 17.825 1.00 98.12 86 ARG A CA 1
ATOM 650 C C . ARG A 1 86 ? -1.574 -2.825 18.187 1.00 98.12 86 ARG A C 1
ATOM 652 O O . ARG A 1 86 ? -2.691 -2.878 18.701 1.00 98.12 86 ARG A O 1
ATOM 659 N N . TRP A 1 87 ? -0.963 -1.671 17.921 1.00 98.44 87 TRP A N 1
ATOM 660 C CA . TRP A 1 87 ? -1.564 -0.367 18.220 1.00 98.44 87 TRP A CA 1
ATOM 661 C C . TRP A 1 87 ? -2.854 -0.134 17.428 1.00 98.44 87 TRP A C 1
ATOM 663 O O . TRP A 1 87 ? -3.865 0.268 18.003 1.00 98.44 87 TRP A O 1
ATOM 673 N N . ALA A 1 88 ? -2.838 -0.437 16.128 1.00 98.44 88 ALA A N 1
ATOM 674 C CA . ALA A 1 88 ? -3.972 -0.233 15.238 1.00 98.44 88 ALA A CA 1
ATOM 675 C C . ALA A 1 88 ? -5.166 -1.121 15.609 1.00 98.44 88 ALA A C 1
ATOM 677 O O . ALA A 1 88 ? -6.289 -0.630 15.698 1.00 98.44 88 ALA A O 1
ATOM 678 N N . ARG A 1 89 ? -4.933 -2.409 15.892 1.00 98.44 89 ARG A N 1
ATOM 679 C CA . ARG A 1 89 ? -5.986 -3.347 16.314 1.00 98.44 89 ARG A CA 1
ATOM 680 C C . ARG A 1 89 ? -6.538 -3.015 17.695 1.00 98.44 89 ARG A C 1
ATOM 682 O O . ARG A 1 89 ? -7.746 -3.094 17.893 1.00 98.44 89 ARG A O 1
ATOM 689 N N . SER A 1 90 ? -5.673 -2.608 18.629 1.00 98.31 90 SER A N 1
ATOM 690 C CA . SER A 1 90 ? -6.107 -2.139 19.950 1.00 98.31 90 SER A CA 1
ATOM 691 C C . SER A 1 90 ? -7.044 -0.937 19.833 1.00 98.31 90 SER A C 1
ATOM 693 O O . SER A 1 90 ? -8.049 -0.887 20.536 1.00 98.31 90 SER A O 1
ATOM 695 N N . GL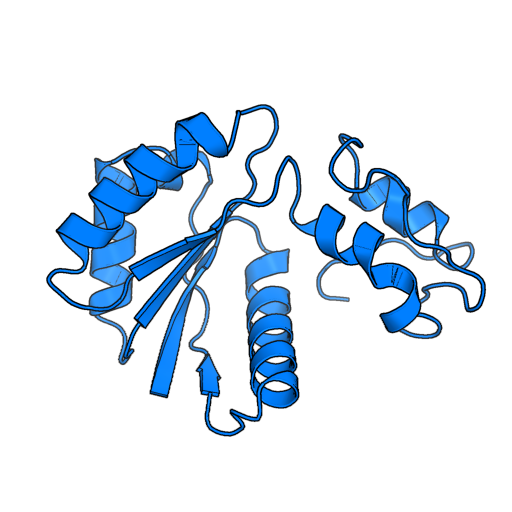U A 1 91 ? -6.740 0.009 18.944 1.00 98.50 91 GLU A N 1
ATOM 696 C CA . GLU A 1 91 ? -7.570 1.195 18.733 1.00 98.50 91 GLU A CA 1
ATOM 697 C C . GLU A 1 91 ? -8.841 0.907 17.922 1.00 98.50 91 GLU A C 1
ATOM 699 O O . GLU A 1 91 ? -9.865 1.543 18.147 1.00 98.50 91 GLU A O 1
ATOM 704 N N . ALA A 1 92 ? -8.807 -0.070 17.011 1.00 98.06 92 ALA A N 1
ATOM 705 C CA . ALA A 1 92 ? -9.947 -0.438 16.171 1.00 98.06 92 ALA A CA 1
ATOM 706 C C . ALA A 1 92 ? -11.123 -1.067 16.946 1.00 98.06 92 ALA A C 1
ATOM 708 O O . ALA A 1 92 ? -12.221 -1.194 16.400 1.00 98.06 92 ALA A O 1
ATOM 709 N N . GLY A 1 93 ? -10.908 -1.470 18.205 1.00 96.12 93 GLY A N 1
ATOM 710 C CA . GLY A 1 93 ? -11.984 -1.832 19.134 1.00 96.12 93 GLY A CA 1
ATOM 711 C C . GLY A 1 93 ? -12.872 -2.992 18.670 1.00 96.12 93 GLY A C 1
ATOM 712 O O . GLY A 1 93 ? -14.057 -3.009 18.983 1.00 96.12 93 GLY A O 1
ATOM 713 N N . GLY A 1 94 ? -12.321 -3.937 17.901 1.00 96.38 94 GLY A N 1
ATOM 714 C CA . GLY A 1 94 ? -13.050 -5.080 17.334 1.00 96.38 94 GLY A CA 1
ATOM 715 C C . GLY A 1 94 ? -13.420 -4.935 15.855 1.00 96.38 94 GLY A C 1
ATOM 716 O O . GLY A 1 94 ? -13.751 -5.932 15.217 1.00 96.38 94 GLY A O 1
ATOM 717 N N . THR A 1 95 ? -13.295 -3.738 15.275 1.00 97.88 95 THR A N 1
ATOM 718 C CA . THR A 1 95 ? -13.345 -3.574 13.814 1.00 97.88 95 THR A CA 1
ATOM 719 C C . THR A 1 95 ? -12.103 -4.231 13.196 1.00 97.88 95 THR A C 1
ATOM 721 O O . THR A 1 95 ? -10.996 -3.950 13.666 1.00 97.88 95 THR A O 1
ATOM 724 N N . PRO A 1 96 ? -12.232 -5.080 12.156 1.00 98.06 96 PRO A N 1
ATOM 725 C CA . PRO A 1 96 ? -11.080 -5.641 11.455 1.00 98.06 96 PRO A CA 1
ATOM 726 C C . PRO A 1 96 ? -10.111 -4.539 11.016 1.00 98.06 96 PRO A C 1
ATOM 728 O O . PRO A 1 96 ? -10.519 -3.569 10.380 1.00 98.06 96 PRO A O 1
ATOM 731 N N . CYS A 1 97 ? -8.839 -4.667 11.382 1.00 98.38 97 CYS A N 1
ATOM 732 C CA . CYS A 1 97 ? -7.829 -3.643 11.137 1.00 98.38 97 CYS A CA 1
ATOM 733 C C . CYS A 1 97 ? -6.502 -4.317 10.803 1.00 98.38 97 CYS A C 1
ATOM 735 O O . CYS A 1 97 ? -5.855 -4.913 11.671 1.00 98.38 97 CYS A O 1
ATOM 737 N N . GLU A 1 98 ? -6.129 -4.241 9.529 1.00 97.88 98 GLU A N 1
ATOM 738 C CA . GLU A 1 98 ? -4.944 -4.898 8.989 1.00 97.88 98 GLU A CA 1
ATOM 739 C C . GLU A 1 98 ? -3.907 -3.878 8.530 1.00 97.88 98 GLU A C 1
ATOM 741 O O . GLU A 1 98 ? -4.238 -2.803 8.029 1.00 97.88 98 GLU A O 1
ATOM 746 N N . VAL A 1 99 ? -2.638 -4.232 8.724 1.00 97.81 99 VAL A N 1
ATOM 747 C CA . VAL A 1 99 ? -1.483 -3.395 8.395 1.00 97.81 99 VAL A CA 1
ATOM 748 C C . VAL A 1 99 ? -0.643 -4.128 7.364 1.00 97.81 99 VAL A C 1
ATOM 750 O O . VAL A 1 99 ? -0.212 -5.256 7.599 1.00 97.81 99 VAL A O 1
ATOM 753 N N . VAL A 1 100 ? -0.397 -3.474 6.234 1.00 96.56 100 VAL A N 1
ATOM 754 C CA . VAL A 1 100 ? 0.422 -3.990 5.142 1.00 96.56 100 VAL A CA 1
ATOM 755 C C . VAL A 1 100 ? 1.561 -3.016 4.896 1.00 96.56 100 VAL A C 1
ATOM 757 O O . VAL A 1 100 ? 1.333 -1.838 4.646 1.00 96.56 100 VAL A O 1
ATOM 760 N N . ILE A 1 101 ? 2.792 -3.509 4.979 1.00 96.00 101 ILE A N 1
ATOM 761 C CA . ILE A 1 101 ? 3.993 -2.696 4.790 1.00 96.00 101 ILE A CA 1
ATOM 762 C C . ILE A 1 101 ? 4.812 -3.341 3.667 1.00 96.00 101 ILE A C 1
ATOM 764 O O . ILE A 1 101 ? 5.494 -4.338 3.934 1.00 96.00 101 ILE A O 1
ATOM 768 N N . PRO A 1 102 ? 4.728 -2.840 2.419 1.00 93.88 102 PRO A N 1
ATOM 769 C CA . PRO A 1 102 ? 5.591 -3.287 1.333 1.00 93.88 102 PRO A CA 1
ATOM 770 C C . PRO A 1 102 ? 7.061 -3.144 1.733 1.00 93.88 102 PRO A C 1
ATOM 772 O O . PRO A 1 102 ? 7.456 -2.151 2.354 1.00 93.88 102 PRO A O 1
ATOM 775 N N . LYS A 1 103 ? 7.896 -4.137 1.410 1.00 92.62 103 LYS A N 1
ATOM 776 C CA . LYS A 1 103 ? 9.326 -4.026 1.692 1.00 92.62 103 LYS A CA 1
ATOM 777 C C . LYS A 1 103 ? 9.930 -2.979 0.755 1.00 92.62 103 LYS A C 1
ATOM 779 O O . LYS A 1 103 ? 9.929 -3.145 -0.460 1.00 92.62 103 LYS A O 1
ATOM 784 N N . ARG A 1 104 ? 10.499 -1.940 1.365 1.00 89.38 104 ARG A N 1
ATOM 785 C CA . ARG A 1 104 ? 10.978 -0.709 0.726 1.00 89.38 104 ARG A CA 1
ATOM 786 C C . ARG A 1 104 ? 9.853 0.124 0.137 1.00 89.38 104 ARG A C 1
ATOM 788 O O . ARG A 1 104 ? 9.483 1.091 0.782 1.00 89.38 104 ARG A O 1
ATOM 795 N N . GLU A 1 105 ? 9.310 -0.273 -1.006 1.00 92.19 105 GLU A N 1
ATOM 796 C CA . GLU A 1 105 ? 8.402 0.550 -1.811 1.00 92.19 105 GLU A CA 1
ATOM 797 C C . GLU A 1 105 ? 7.214 -0.274 -2.312 1.00 92.19 105 GLU A C 1
ATOM 799 O O . GLU A 1 105 ? 7.368 -1.429 -2.721 1.00 92.19 105 GLU A O 1
ATOM 804 N N . TYR A 1 106 ? 6.030 0.333 -2.337 1.00 92.69 106 TYR A N 1
ATOM 805 C CA . TYR A 1 106 ? 4.808 -0.231 -2.907 1.00 92.69 106 TYR A CA 1
ATOM 806 C C . TYR A 1 106 ? 4.990 -0.661 -4.371 1.00 92.69 106 TYR A C 1
ATOM 808 O O . TYR A 1 106 ? 4.491 -1.710 -4.791 1.00 92.69 106 TYR A O 1
ATOM 816 N N . GLU A 1 107 ? 5.788 0.086 -5.137 1.00 93.50 107 GLU A N 1
ATOM 817 C CA . GLU A 1 107 ? 6.131 -0.222 -6.525 1.00 93.50 107 GLU A CA 1
ATOM 818 C C . GLU A 1 107 ? 6.819 -1.579 -6.734 1.00 93.50 107 GLU A C 1
ATOM 820 O O . GLU A 1 107 ? 6.748 -2.135 -7.837 1.00 93.50 107 GLU A O 1
ATOM 825 N N . ALA A 1 108 ? 7.409 -2.173 -5.691 1.00 94.12 108 ALA A N 1
ATOM 826 C CA . ALA A 1 108 ? 7.958 -3.525 -5.761 1.00 94.12 108 ALA A CA 1
ATOM 827 C C . ALA A 1 108 ? 6.902 -4.551 -6.218 1.00 94.12 108 ALA A C 1
ATOM 829 O O . ALA A 1 108 ? 7.209 -5.484 -6.961 1.00 94.12 108 ALA A O 1
ATOM 830 N N . TRP A 1 109 ? 5.629 -4.371 -5.856 1.00 93.50 109 TRP A N 1
ATOM 831 C CA . TRP A 1 109 ? 4.562 -5.277 -6.293 1.00 93.50 109 TRP A CA 1
ATOM 832 C C . TRP A 1 109 ? 4.280 -5.178 -7.793 1.00 93.50 109 TRP A C 1
ATOM 834 O O . TRP A 1 109 ? 3.976 -6.185 -8.436 1.00 93.50 109 TRP A O 1
ATOM 844 N N . PHE A 1 110 ? 4.431 -3.991 -8.383 1.00 92.50 110 PHE A N 1
ATOM 845 C CA . PHE A 1 110 ? 4.311 -3.813 -9.830 1.00 92.50 110 PHE A CA 1
ATOM 846 C C . PHE A 1 110 ? 5.508 -4.415 -10.563 1.00 92.50 110 PHE A C 1
ATOM 848 O O . PHE A 1 110 ? 5.324 -5.059 -11.593 1.00 92.50 110 PHE A O 1
ATOM 855 N N . LEU A 1 111 ? 6.718 -4.300 -10.005 1.00 94.75 111 LEU A N 1
ATOM 856 C CA . LEU A 1 111 ? 7.896 -4.988 -10.540 1.00 94.75 111 LEU A CA 1
ATOM 857 C C . LEU A 1 111 ? 7.745 -6.511 -10.514 1.00 94.75 111 LEU A C 1
ATOM 859 O O . LEU A 1 111 ? 8.207 -7.181 -11.437 1.00 94.75 111 LEU A O 1
ATOM 863 N N . ALA A 1 112 ? 7.101 -7.056 -9.481 1.00 94.62 112 ALA A N 1
ATOM 864 C CA . ALA A 1 112 ? 6.850 -8.489 -9.349 1.00 94.62 112 ALA A CA 1
ATOM 865 C C . ALA A 1 112 ? 5.794 -9.015 -10.337 1.00 94.62 112 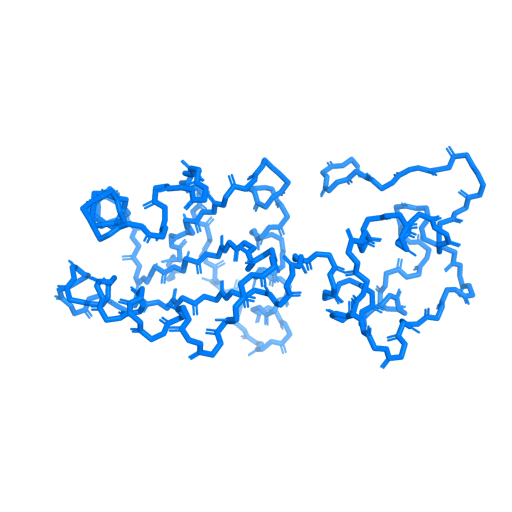ALA A C 1
ATOM 867 O O . ALA A 1 112 ? 5.749 -10.210 -10.609 1.00 94.62 112 ALA A O 1
ATOM 868 N N . THR A 1 113 ? 4.924 -8.137 -10.845 1.00 92.00 113 THR A N 1
ATOM 869 C CA . THR A 1 113 ? 3.726 -8.511 -11.617 1.00 92.00 113 THR A CA 1
ATOM 870 C C . THR A 1 113 ? 3.621 -7.786 -12.962 1.00 92.00 113 THR A C 1
ATOM 872 O O . THR A 1 113 ? 2.528 -7.687 -13.537 1.00 92.00 113 THR A O 1
ATOM 875 N N . ILE A 1 114 ? 4.746 -7.277 -13.478 1.00 94.94 114 ILE A N 1
ATOM 876 C CA . ILE A 1 114 ? 4.791 -6.370 -14.634 1.00 94.94 114 ILE A CA 1
ATOM 877 C C . ILE A 1 114 ? 4.191 -6.990 -15.899 1.00 94.94 114 ILE A C 1
ATOM 879 O O . ILE A 1 114 ? 3.627 -6.285 -16.733 1.00 94.94 114 ILE A O 1
ATOM 883 N N . GLU A 1 115 ? 4.233 -8.316 -16.030 1.00 95.69 115 GLU A N 1
ATOM 884 C CA . GLU A 1 115 ? 3.623 -9.049 -17.134 1.00 95.69 115 GLU A CA 1
ATOM 885 C C . GLU A 1 115 ? 2.117 -8.793 -17.222 1.00 95.69 115 GLU A C 1
ATOM 887 O O . GLU A 1 115 ? 1.574 -8.685 -18.321 1.00 95.69 115 GLU A O 1
ATOM 892 N N . SER A 1 116 ? 1.450 -8.617 -16.076 1.00 91.38 116 SER A N 1
ATOM 893 C CA . SER A 1 116 ? 0.022 -8.291 -16.017 1.00 91.38 116 SER A CA 1
ATOM 894 C C . SER A 1 116 ? -0.292 -6.847 -16.432 1.00 91.38 116 SER A C 1
ATOM 896 O O . SER A 1 116 ? -1.455 -6.506 -16.650 1.00 91.38 116 SER A O 1
ATOM 898 N N . LEU A 1 117 ? 0.738 -6.004 -16.550 1.00 91.31 117 LEU A N 1
ATOM 899 C CA . LEU A 1 117 ? 0.644 -4.587 -16.900 1.00 91.31 117 LEU A CA 1
ATOM 900 C C . LEU A 1 117 ? 1.128 -4.291 -18.330 1.00 91.31 117 LEU A C 1
ATOM 902 O O . LEU A 1 117 ? 0.987 -3.159 -18.790 1.00 91.31 117 LEU A O 1
ATOM 906 N N . ARG A 1 118 ? 1.661 -5.285 -19.055 1.00 95.12 118 ARG A N 1
ATOM 907 C CA . ARG A 1 118 ? 2.139 -5.146 -20.444 1.00 95.12 118 ARG A CA 1
ATOM 908 C C . ARG A 1 118 ? 1.108 -4.457 -21.341 1.00 95.12 118 ARG A C 1
ATOM 910 O O . ARG A 1 118 ? -0.079 -4.791 -21.331 1.00 95.12 118 ARG A O 1
ATOM 917 N N . GLY A 1 119 ? 1.566 -3.479 -22.120 1.00 93.19 119 GLY A N 1
ATOM 918 C CA . GLY A 1 119 ? 0.725 -2.720 -23.046 1.00 93.19 119 GLY A CA 1
ATOM 919 C C . GLY A 1 119 ? -0.241 -1.738 -22.372 1.00 93.19 119 GLY A C 1
ATOM 920 O O . GLY A 1 119 ? -1.057 -1.117 -23.054 1.00 93.19 119 GLY A O 1
ATOM 921 N N . LYS A 1 120 ? -0.180 -1.571 -21.045 1.00 90.75 120 LYS A N 1
ATOM 922 C CA . LYS A 1 120 ? -0.942 -0.562 -20.299 1.00 90.75 120 LYS A CA 1
ATOM 923 C C . LYS A 1 120 ? -0.012 0.554 -19.859 1.00 90.75 120 LYS A C 1
ATOM 925 O O . LYS A 1 120 ? 1.114 0.289 -19.463 1.00 90.75 120 LYS A O 1
ATOM 930 N N . ARG A 1 121 ? -0.494 1.801 -19.910 1.00 88.19 121 ARG A N 1
ATOM 931 C CA . ARG A 1 121 ? 0.193 2.974 -19.331 1.00 88.19 121 ARG A CA 1
ATOM 932 C C . ARG A 1 121 ? 1.667 3.108 -19.752 1.00 88.19 121 ARG A C 1
ATOM 934 O O . ARG A 1 121 ? 2.488 3.568 -18.979 1.00 88.19 121 ARG A O 1
ATOM 941 N N . GLY A 1 122 ? 2.011 2.679 -20.967 1.00 92.50 122 GLY A N 1
ATOM 942 C CA . GLY A 1 122 ? 3.381 2.737 -21.475 1.00 92.50 122 GLY A CA 1
ATOM 943 C C . GLY A 1 122 ? 4.301 1.587 -21.051 1.00 92.50 122 GLY A C 1
ATOM 944 O O . GLY A 1 122 ? 5.444 1.585 -21.488 1.00 92.50 122 GLY A O 1
ATOM 945 N N . ILE A 1 123 ? 3.852 0.587 -20.281 1.00 95.25 123 ILE A N 1
ATOM 946 C CA . ILE A 1 123 ? 4.647 -0.626 -20.014 1.00 95.25 123 ILE A CA 1
ATOM 947 C C . ILE A 1 123 ? 4.886 -1.388 -21.326 1.00 95.25 123 ILE A C 1
ATOM 949 O O . ILE A 1 123 ? 3.939 -1.680 -22.069 1.00 95.25 123 ILE A O 1
ATOM 953 N N . ARG A 1 124 ? 6.145 -1.746 -21.608 1.00 96.25 124 ARG A N 1
ATOM 954 C CA . ARG A 1 124 ? 6.517 -2.463 -22.836 1.00 96.25 124 ARG A CA 1
ATOM 955 C C . ARG A 1 124 ? 5.864 -3.843 -22.898 1.00 96.25 124 ARG A C 1
ATOM 957 O O . ARG A 1 124 ? 5.704 -4.516 -21.884 1.00 96.25 124 ARG A O 1
ATOM 964 N N . ASN A 1 125 ? 5.524 -4.301 -24.103 1.00 97.12 125 ASN A N 1
ATOM 965 C CA . ASN A 1 125 ? 4.926 -5.628 -24.303 1.00 97.12 125 ASN A CA 1
ATOM 966 C C . ASN A 1 125 ? 5.883 -6.782 -23.959 1.00 97.12 125 ASN A C 1
ATOM 968 O O . ASN A 1 125 ? 5.429 -7.885 -23.671 1.00 97.12 125 ASN A O 1
ATOM 972 N N . ASP A 1 126 ? 7.190 -6.527 -23.978 1.00 96.75 126 ASP A N 1
ATOM 973 C CA . ASP A 1 126 ? 8.249 -7.475 -23.635 1.00 96.75 126 ASP A CA 1
ATOM 974 C C . ASP A 1 126 ? 8.776 -7.296 -22.199 1.00 96.75 126 ASP A C 1
ATOM 976 O O . ASP A 1 126 ? 9.746 -7.948 -21.824 1.00 96.75 126 ASP A O 1
ATOM 980 N N . ALA A 1 127 ? 8.152 -6.439 -21.378 1.00 96.62 127 ALA A N 1
ATOM 981 C CA . ALA A 1 127 ? 8.595 -6.189 -20.008 1.00 96.62 127 ALA A CA 1
ATOM 982 C C . ALA A 1 127 ? 8.575 -7.477 -19.173 1.00 96.62 127 ALA A C 1
ATOM 984 O O . ALA A 1 127 ? 7.581 -8.205 -19.173 1.00 96.62 127 ALA A O 1
ATOM 985 N N . VAL A 1 128 ? 9.658 -7.748 -18.447 1.00 96.75 128 VAL A N 1
ATOM 986 C CA . VAL A 1 128 ? 9.800 -8.924 -17.575 1.00 96.75 128 VAL A CA 1
ATOM 987 C C . VAL A 1 128 ? 9.942 -8.476 -16.128 1.00 96.75 128 VAL A C 1
ATOM 989 O O . VAL A 1 128 ? 10.582 -7.454 -15.840 1.00 96.75 128 VAL A O 1
ATOM 992 N N . SER A 1 129 ? 9.317 -9.232 -15.231 1.00 95.81 129 SER A N 1
ATOM 993 C CA . SER A 1 129 ? 9.347 -9.001 -13.790 1.00 95.81 129 SER A CA 1
ATOM 994 C C . SER A 1 129 ? 10.774 -8.938 -13.256 1.00 95.81 129 SER A C 1
ATOM 996 O O . SER A 1 129 ? 11.705 -9.557 -13.780 1.00 95.81 129 SER A O 1
ATOM 998 N N . HIS A 1 130 ? 10.975 -8.128 -12.219 1.00 94.00 130 HIS A N 1
ATOM 999 C CA . HIS A 1 130 ? 12.267 -8.072 -11.548 1.00 94.00 130 HIS A CA 1
ATOM 1000 C C . HIS A 1 130 ? 12.433 -9.337 -10.682 1.00 94.00 130 HIS A C 1
ATOM 1002 O O . HIS A 1 130 ? 11.530 -9.632 -9.902 1.00 94.00 130 HIS A O 1
ATOM 1008 N N . PRO A 1 131 ? 13.561 -10.073 -10.756 1.00 91.94 131 PRO A N 1
ATOM 1009 C CA . PRO A 1 131 ? 13.726 -11.347 -10.040 1.00 91.94 131 PRO A CA 1
ATOM 1010 C C . PRO A 1 131 ? 13.740 -11.189 -8.511 1.00 91.94 131 PRO A C 1
ATOM 1012 O O . PRO A 1 131 ? 13.356 -12.103 -7.789 1.00 91.94 131 PRO A O 1
ATOM 1015 N N . SER A 1 132 ? 14.150 -10.014 -8.026 1.00 93.25 132 SER A N 1
ATOM 1016 C CA . SER A 1 132 ? 14.155 -9.649 -6.601 1.00 93.25 132 SER A CA 1
ATOM 1017 C C . SER A 1 132 ? 13.487 -8.283 -6.393 1.00 93.25 132 SER A C 1
ATOM 1019 O O . SER A 1 132 ? 14.184 -7.293 -6.175 1.00 93.25 132 SER A O 1
ATOM 1021 N N . PRO A 1 133 ? 12.163 -8.168 -6.579 1.00 92.19 133 PRO A N 1
ATOM 1022 C CA . PRO A 1 133 ? 11.479 -6.887 -6.790 1.00 92.19 133 PRO A CA 1
ATOM 1023 C C . PRO A 1 133 ? 11.499 -5.953 -5.572 1.00 92.19 133 PRO A C 1
ATOM 1025 O O . PRO A 1 133 ? 11.409 -4.745 -5.734 1.00 92.19 133 PRO A O 1
ATOM 1028 N N . GLU A 1 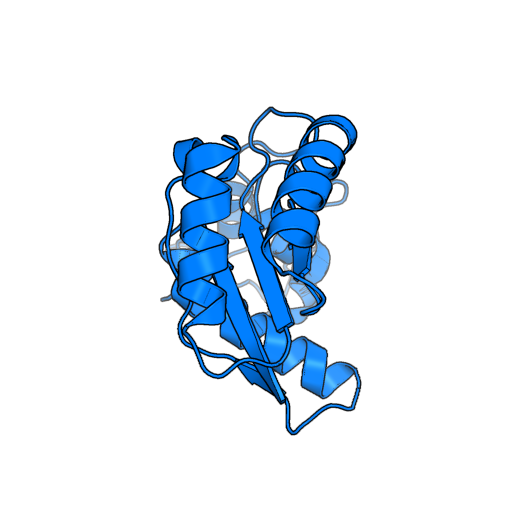134 ? 11.688 -6.496 -4.368 1.00 91.62 134 GLU A N 1
ATOM 1029 C CA . GLU A 1 134 ? 11.800 -5.736 -3.112 1.00 91.62 134 GLU A CA 1
ATOM 1030 C C . GLU A 1 134 ? 13.243 -5.285 -2.791 1.00 91.62 134 GLU A C 1
ATOM 1032 O O . GLU A 1 134 ? 13.508 -4.687 -1.747 1.00 91.62 134 GLU A O 1
ATOM 1037 N N . THR A 1 135 ? 14.217 -5.621 -3.647 1.00 90.50 135 THR A N 1
ATOM 1038 C CA . THR A 1 135 ? 15.634 -5.264 -3.443 1.00 90.50 135 THR A CA 1
ATOM 1039 C C . THR A 1 135 ? 15.976 -3.825 -3.855 1.00 90.50 135 THR A C 1
ATOM 1041 O O . THR A 1 135 ? 16.690 -3.169 -3.088 1.00 90.50 135 THR A O 1
ATOM 1044 N N . PRO A 1 136 ? 15.521 -3.306 -5.015 1.00 88.19 136 PRO A N 1
ATOM 1045 C CA . PRO A 1 136 ? 15.830 -1.944 -5.451 1.00 88.19 136 PRO A CA 1
ATOM 1046 C C . PRO A 1 136 ? 15.378 -0.880 -4.442 1.00 88.19 136 PRO A C 1
ATOM 1048 O O . PRO A 1 136 ? 14.351 -1.036 -3.796 1.00 88.19 136 PRO A O 1
ATOM 1051 N N . ARG A 1 137 ? 16.146 0.209 -4.327 1.00 84.38 137 ARG A N 1
ATOM 1052 C CA . ARG A 1 137 ? 15.784 1.430 -3.567 1.00 84.38 137 ARG A CA 1
ATOM 1053 C C . ARG A 1 137 ? 15.159 2.515 -4.460 1.00 84.38 137 ARG A C 1
ATOM 1055 O O . ARG A 1 137 ? 15.123 3.680 -4.099 1.00 84.38 137 ARG A O 1
ATOM 1062 N N . ASP A 1 138 ? 14.854 2.132 -5.689 1.00 89.81 138 ASP A N 1
ATOM 1063 C CA . ASP A 1 138 ? 14.233 2.978 -6.695 1.00 89.81 138 ASP A CA 1
ATOM 1064 C C . ASP A 1 138 ? 13.392 2.057 -7.578 1.00 89.81 138 ASP A C 1
ATOM 1066 O O . ASP A 1 138 ? 13.723 1.758 -8.731 1.00 89.81 138 ASP A O 1
ATOM 1070 N N . ALA A 1 139 ? 12.349 1.475 -6.980 1.00 91.75 139 ALA A N 1
ATOM 1071 C CA . ALA A 1 139 ? 11.453 0.590 -7.708 1.00 91.75 139 ALA A CA 1
ATOM 1072 C C . ALA A 1 139 ? 10.711 1.363 -8.810 1.00 91.75 139 ALA A C 1
ATOM 1074 O O . ALA A 1 139 ? 10.395 0.790 -9.852 1.00 91.75 139 ALA A O 1
ATOM 1075 N N . LYS A 1 140 ? 10.525 2.676 -8.627 1.00 89.94 140 LYS A N 1
ATOM 1076 C CA . LYS A 1 140 ? 10.008 3.605 -9.642 1.00 89.94 140 LYS A CA 1
ATOM 1077 C C . LYS A 1 140 ? 10.922 3.685 -10.859 1.00 89.94 140 LYS A C 1
ATOM 1079 O O . LYS A 1 140 ? 10.463 3.384 -11.956 1.00 89.94 140 LYS A O 1
ATOM 1084 N N . GLY A 1 141 ? 12.208 3.980 -10.682 1.00 91.81 141 GLY A N 1
ATOM 1085 C CA . GLY A 1 141 ? 13.178 3.977 -11.782 1.00 91.81 141 GLY A CA 1
ATOM 1086 C C . GLY A 1 141 ? 13.265 2.613 -12.473 1.00 91.81 141 GLY A C 1
ATOM 1087 O O . GLY A 1 141 ? 13.272 2.520 -13.699 1.00 91.81 141 GLY A O 1
ATOM 1088 N N . GLN A 1 142 ? 13.195 1.522 -11.706 1.00 93.44 142 GLN A N 1
ATOM 1089 C CA . GLN A 1 142 ? 13.125 0.168 -12.266 1.00 93.44 142 GLN A CA 1
ATOM 1090 C C . GLN A 1 142 ? 11.846 -0.098 -13.079 1.00 93.44 142 GLN A C 1
ATOM 1092 O O . GLN A 1 142 ? 11.877 -0.873 -14.043 1.00 93.44 142 GLN A O 1
ATOM 1097 N N . LEU A 1 143 ? 10.713 0.506 -12.714 1.00 92.50 143 LEU A N 1
ATOM 1098 C CA . LEU A 1 143 ? 9.495 0.454 -13.522 1.00 92.50 143 LEU A CA 1
ATOM 1099 C C . LEU A 1 143 ? 9.667 1.260 -14.809 1.00 92.50 143 LEU A C 1
ATOM 1101 O O . LEU A 1 143 ? 9.289 0.767 -15.869 1.00 92.50 143 LEU A O 1
ATOM 1105 N N . GLU A 1 144 ? 10.288 2.438 -14.745 1.00 93.62 144 GLU A N 1
ATOM 1106 C CA . GLU A 1 144 ? 10.544 3.288 -15.915 1.00 93.62 144 GLU A CA 1
ATOM 1107 C C . GLU A 1 144 ? 11.414 2.598 -16.970 1.00 93.62 144 GLU A C 1
ATOM 1109 O O . GLU A 1 144 ? 11.101 2.651 -18.158 1.00 93.62 144 GLU A O 1
ATOM 1114 N N . GLU A 1 145 ? 12.428 1.833 -16.562 1.00 93.56 145 GLU A N 1
ATOM 1115 C CA . GLU A 1 145 ? 13.240 1.002 -17.471 1.00 93.56 145 GLU A CA 1
ATOM 1116 C C . GLU A 1 145 ? 12.408 -0.049 -18.242 1.00 93.56 145 GLU A C 1
ATOM 1118 O O . GLU A 1 145 ? 12.803 -0.556 -19.301 1.00 93.56 145 GLU A O 1
ATOM 1123 N N . ARG A 1 146 ? 11.229 -0.400 -17.720 1.00 94.62 146 ARG A N 1
ATOM 1124 C CA . ARG A 1 146 ? 10.271 -1.346 -18.313 1.00 94.62 146 ARG A CA 1
ATOM 1125 C C . ARG A 1 146 ? 9.158 -0.642 -19.093 1.00 94.62 146 ARG A C 1
ATOM 1127 O O . ARG A 1 146 ? 8.291 -1.318 -19.651 1.00 94.62 146 ARG A O 1
ATOM 1134 N N . MET A 1 147 ? 9.200 0.685 -19.191 1.00 95.19 147 MET A N 1
ATOM 1135 C CA . MET A 1 147 ? 8.287 1.491 -19.997 1.00 95.19 147 MET A CA 1
ATOM 1136 C C . MET A 1 147 ? 8.860 1.801 -21.385 1.00 95.19 147 MET A C 1
ATOM 1138 O O . MET A 1 147 ? 10.032 1.564 -21.682 1.00 95.19 147 MET A O 1
ATOM 1142 N N . LEU A 1 148 ? 7.995 2.265 -22.284 1.00 94.50 148 LEU A N 1
ATOM 1143 C CA . LEU A 1 148 ? 8.368 2.752 -23.606 1.00 94.50 148 LEU A CA 1
ATOM 1144 C C . LEU A 1 148 ? 9.242 4.014 -23.477 1.00 94.50 148 LEU A C 1
ATOM 1146 O O . LEU A 1 148 ? 8.993 4.829 -22.584 1.00 94.50 148 LEU A O 1
ATOM 1150 N N . PRO A 1 149 ? 10.212 4.231 -24.386 1.00 90.31 149 PRO A N 1
ATOM 1151 C CA . PRO A 1 149 ? 11.044 5.432 -24.375 1.00 90.31 149 PRO A CA 1
ATOM 1152 C C . PRO A 1 149 ? 10.216 6.722 -24.307 1.00 90.31 149 PRO A C 1
ATOM 1154 O O . PRO A 1 149 ? 9.223 6.864 -25.020 1.00 90.31 149 PRO A O 1
ATOM 1157 N N . GLY A 1 150 ? 10.629 7.660 -23.451 1.00 85.19 150 GLY A N 1
ATOM 1158 C CA . GLY A 1 150 ? 9.922 8.927 -23.231 1.00 85.19 150 GLY A CA 1
ATOM 1159 C C . GLY A 1 150 ? 8.708 8.836 -22.297 1.00 85.19 150 GLY A C 1
ATOM 1160 O O . GLY A 1 150 ? 8.053 9.849 -22.070 1.00 85.19 150 GLY A O 1
ATOM 1161 N N . SER A 1 151 ? 8.416 7.655 -21.746 1.00 87.00 151 SER A N 1
ATOM 1162 C CA . SER A 1 151 ? 7.445 7.486 -20.661 1.00 87.00 151 SER A CA 1
ATOM 1163 C C . SER A 1 151 ? 8.144 7.577 -19.303 1.00 87.00 151 SER A C 1
ATOM 1165 O O . SER A 1 151 ? 9.308 7.209 -19.180 1.00 87.00 151 SER A O 1
ATOM 1167 N N . SER A 1 152 ? 7.418 8.035 -18.289 1.00 86.50 152 SER A N 1
ATOM 1168 C CA . SER A 1 152 ? 7.850 8.047 -16.889 1.00 86.50 152 SER A CA 1
ATOM 1169 C C . SER A 1 152 ? 6.742 7.447 -16.037 1.00 86.50 152 SER A C 1
ATOM 1171 O O . SER A 1 152 ? 5.559 7.518 -16.394 1.00 86.50 152 SER A O 1
ATOM 1173 N N . TYR A 1 153 ? 7.128 6.817 -14.936 1.00 83.81 153 TYR A N 1
ATOM 1174 C CA . TYR A 1 153 ? 6.181 6.214 -14.029 1.00 83.81 153 TYR A CA 1
ATOM 1175 C C . TYR A 1 153 ? 5.524 7.316 -13.204 1.00 83.81 153 TYR A C 1
ATOM 1177 O O . TYR A 1 153 ? 6.155 8.013 -12.410 1.00 83.81 153 TYR A O 1
ATOM 1185 N N . ALA A 1 154 ? 4.214 7.436 -13.370 1.00 77.88 154 ALA A N 1
ATOM 1186 C CA . ALA A 1 154 ? 3.373 8.264 -12.533 1.00 77.88 154 ALA A CA 1
ATOM 1187 C C . ALA A 1 154 ? 2.285 7.362 -11.933 1.00 77.88 154 ALA A C 1
ATOM 1189 O O . ALA A 1 154 ? 1.489 6.809 -12.693 1.00 77.88 154 ALA A O 1
ATOM 1190 N N . PRO A 1 155 ? 2.220 7.216 -10.595 1.00 65.81 155 PRO A N 1
ATOM 1191 C CA . PRO A 1 155 ? 1.285 6.305 -9.928 1.00 65.81 155 PRO A CA 1
ATOM 1192 C C . PRO A 1 155 ? -0.192 6.496 -10.310 1.00 65.81 155 PRO A C 1
ATOM 1194 O O . PRO A 1 155 ? -1.005 5.596 -10.108 1.00 65.81 155 PRO A O 1
ATOM 1197 N N . THR A 1 156 ? -0.545 7.673 -10.835 1.00 61.22 156 THR A N 1
ATOM 1198 C CA . THR A 1 156 ? -1.923 8.097 -11.104 1.00 61.22 156 THR A CA 1
ATOM 1199 C C . THR A 1 156 ? -2.175 8.621 -12.523 1.00 61.22 156 THR A C 1
ATOM 1201 O O . THR A 1 156 ? -3.303 9.014 -12.821 1.00 61.22 156 THR A O 1
ATOM 1204 N N . ALA A 1 157 ? -1.169 8.628 -13.414 1.00 53.78 157 ALA A N 1
ATOM 1205 C CA . ALA A 1 157 ? -1.317 9.190 -14.767 1.00 53.78 157 ALA A CA 1
ATOM 1206 C C . ALA A 1 157 ? -1.902 8.212 -15.794 1.00 53.78 157 ALA A C 1
ATOM 1208 O O . ALA A 1 157 ? -1.589 6.998 -15.800 1.00 53.78 157 ALA A O 1
#

Radius of gyration: 16.26 Å; chains: 1; bounding box: 35×24×44 Å

pLDDT: mean 93.5, std 6.03, range [53.78, 98.62]